Protein AF-A0A1Y3NEY8-F1 (afdb_monomer_lite)

Radius of gyration: 14.05 Å; chains: 1; bounding box: 36×30×35 Å

Sequence (110 aa):
YSNKDRIYEEFDEVLTQYNGLNPKYDKHGCLYNLLGMTGVIPVTYRNVTYNIPIGVWVMYDYPLSPPDFIVMPTENMKIVVGKHVTADGKVVHPYLDTYNSKPQVNIIKI

Structure (mmCIF, N/CA/C/O backbone):
data_AF-A0A1Y3NEY8-F1
#
_entry.id   AF-A0A1Y3NEY8-F1
#
loop_
_atom_site.group_PDB
_atom_site.id
_atom_site.type_symbol
_atom_site.label_atom_id
_atom_site.label_alt_id
_atom_site.label_comp_id
_atom_site.label_asym_id
_atom_site.label_entity_id
_atom_site.label_seq_id
_atom_site.pdbx_PDB_ins_code
_atom_site.Cartn_x
_atom_site.Cartn_y
_atom_site.Cartn_z
_atom_site.occupancy
_atom_site.B_iso_or_equiv
_atom_site.auth_seq_id
_atom_site.auth_comp_id
_atom_site.auth_asym_id
_atom_site.auth_atom_id
_atom_site.pdbx_PDB_model_num
ATOM 1 N N . TYR A 1 1 ? 10.111 1.337 -15.521 1.00 73.38 1 TYR A N 1
ATOM 2 C CA . TYR A 1 1 ? 10.348 0.113 -14.741 1.00 73.38 1 TYR A CA 1
ATOM 3 C C . TYR A 1 1 ? 11.486 -0.660 -15.362 1.00 73.38 1 TYR A C 1
ATOM 5 O O . TYR A 1 1 ? 11.343 -1.112 -16.496 1.00 73.38 1 TYR A O 1
ATOM 13 N N . SER A 1 2 ? 12.609 -0.741 -14.652 1.00 74.19 2 SER A N 1
ATOM 14 C CA . SER A 1 2 ? 13.828 -1.410 -15.123 1.00 74.19 2 SER A CA 1
ATOM 15 C C . SER A 1 2 ? 13.736 -2.935 -15.042 1.00 74.19 2 SER A C 1
ATOM 17 O O . SER A 1 2 ? 14.344 -3.613 -15.859 1.00 74.19 2 SER A O 1
ATOM 19 N N . ASN A 1 3 ? 12.949 -3.475 -14.104 1.00 78.88 3 ASN A N 1
ATOM 20 C CA . ASN A 1 3 ? 12.797 -4.915 -13.897 1.00 78.88 3 ASN A CA 1
ATOM 21 C C . ASN A 1 3 ? 11.313 -5.322 -13.948 1.00 78.88 3 ASN A C 1
ATOM 23 O O . ASN A 1 3 ? 10.662 -5.475 -12.918 1.00 78.88 3 ASN A O 1
ATOM 27 N N . LYS A 1 4 ? 10.750 -5.380 -15.162 1.00 83.56 4 LYS A N 1
ATOM 28 C CA . LYS A 1 4 ? 9.306 -5.584 -15.370 1.00 83.56 4 LYS A CA 1
ATOM 29 C C . LYS A 1 4 ? 8.849 -6.979 -14.954 1.00 83.56 4 LYS A C 1
ATOM 31 O O . LYS A 1 4 ? 7.855 -7.070 -14.248 1.00 83.56 4 LYS A O 1
ATOM 36 N N . ASP A 1 5 ? 9.580 -8.018 -15.350 1.00 84.69 5 ASP A N 1
ATOM 37 C CA . ASP A 1 5 ? 9.195 -9.415 -15.104 1.00 84.69 5 ASP A CA 1
ATOM 38 C C . ASP A 1 5 ? 9.047 -9.689 -13.605 1.00 84.69 5 ASP A C 1
ATOM 40 O O . ASP A 1 5 ? 8.010 -10.168 -13.159 1.00 84.69 5 ASP A O 1
ATOM 44 N N . ARG A 1 6 ? 10.013 -9.219 -12.807 1.00 82.44 6 ARG A N 1
ATOM 45 C CA . ARG A 1 6 ? 9.949 -9.299 -11.345 1.00 82.44 6 ARG A CA 1
ATOM 46 C C . ARG A 1 6 ? 8.737 -8.573 -10.754 1.00 82.44 6 ARG A C 1
ATOM 48 O O . ARG A 1 6 ? 8.109 -9.084 -9.837 1.00 82.44 6 ARG A O 1
ATOM 55 N N . ILE A 1 7 ? 8.412 -7.377 -11.251 1.00 84.62 7 ILE A N 1
ATOM 56 C CA . ILE A 1 7 ? 7.243 -6.625 -10.765 1.00 84.62 7 ILE A CA 1
ATOM 57 C C . ILE A 1 7 ? 5.954 -7.387 -11.078 1.00 84.62 7 ILE A C 1
ATOM 59 O O . ILE A 1 7 ? 5.069 -7.429 -10.231 1.00 84.62 7 ILE A O 1
ATOM 63 N N . TYR A 1 8 ? 5.847 -7.988 -12.266 1.00 86.56 8 TYR A N 1
ATOM 64 C CA . TYR A 1 8 ? 4.681 -8.784 -12.643 1.00 86.56 8 TYR A CA 1
ATOM 65 C C . TYR A 1 8 ? 4.514 -10.017 -11.756 1.00 86.56 8 TYR A C 1
ATOM 67 O O . TYR A 1 8 ? 3.415 -10.230 -11.254 1.00 86.56 8 TYR A O 1
ATOM 75 N N . GLU A 1 9 ? 5.584 -10.779 -11.525 1.00 87.50 9 GLU A N 1
ATOM 76 C CA . GLU A 1 9 ? 5.559 -11.953 -10.643 1.00 87.50 9 GLU A CA 1
ATOM 77 C C . GLU A 1 9 ? 5.145 -11.576 -9.213 1.00 87.50 9 GLU A C 1
ATOM 79 O O . GLU A 1 9 ? 4.233 -12.180 -8.653 1.00 87.50 9 GLU A O 1
ATOM 84 N N . GLU A 1 10 ? 5.748 -10.527 -8.642 1.00 86.56 10 GLU A N 1
ATOM 85 C CA . GLU A 1 10 ? 5.401 -10.080 -7.289 1.00 86.56 10 GLU A CA 1
ATOM 86 C C . GLU A 1 10 ? 3.967 -9.526 -7.205 1.00 86.56 10 GLU A C 1
ATOM 88 O O . GLU A 1 10 ? 3.296 -9.708 -6.192 1.00 86.56 10 GLU A O 1
ATOM 93 N N . PHE A 1 11 ? 3.468 -8.862 -8.252 1.00 88.81 11 PHE A N 1
ATOM 94 C CA . PHE A 1 11 ? 2.083 -8.381 -8.296 1.00 88.81 11 PHE A CA 1
ATOM 95 C C . PHE A 1 11 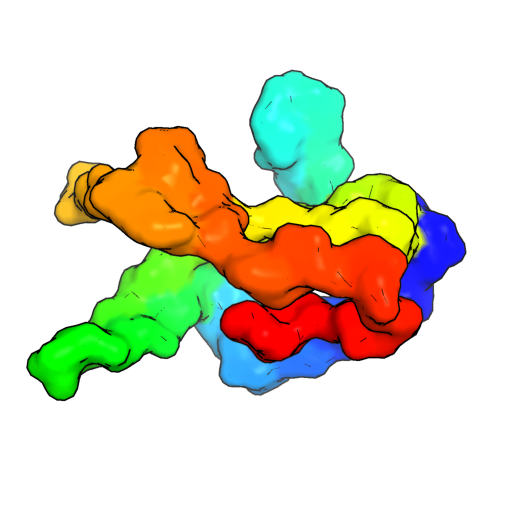? 1.085 -9.529 -8.360 1.00 88.81 11 PHE A C 1
ATOM 97 O O . PHE A 1 11 ? 0.091 -9.501 -7.640 1.00 88.81 11 PHE A O 1
ATOM 104 N N . ASP A 1 12 ? 1.337 -10.519 -9.212 1.00 88.56 12 ASP A N 1
ATOM 105 C CA . ASP A 1 12 ? 0.454 -11.673 -9.375 1.00 88.56 12 ASP A CA 1
ATOM 106 C C . ASP A 1 12 ? 0.339 -12.467 -8.067 1.00 88.56 12 ASP A C 1
ATOM 108 O O . ASP A 1 12 ? -0.761 -12.809 -7.626 1.00 88.56 12 ASP A O 1
ATOM 112 N N . GLU A 1 13 ? 1.462 -12.653 -7.369 1.00 89.12 13 GLU A N 1
ATOM 113 C CA . GLU A 1 13 ? 1.500 -13.326 -6.072 1.00 89.12 13 GLU A CA 1
ATOM 114 C C . GLU A 1 13 ? 0.726 -12.535 -4.994 1.00 89.12 13 GLU A C 1
ATOM 116 O O . GLU A 1 13 ? -0.109 -13.104 -4.284 1.00 89.12 13 GLU A O 1
ATOM 121 N N . VAL A 1 14 ? 0.909 -11.209 -4.916 1.00 87.94 14 VAL A N 1
ATOM 122 C CA . VAL A 1 14 ? 0.173 -10.340 -3.973 1.00 87.94 14 VAL A CA 1
ATOM 123 C C . VAL A 1 14 ? -1.329 -10.338 -4.257 1.00 87.94 14 V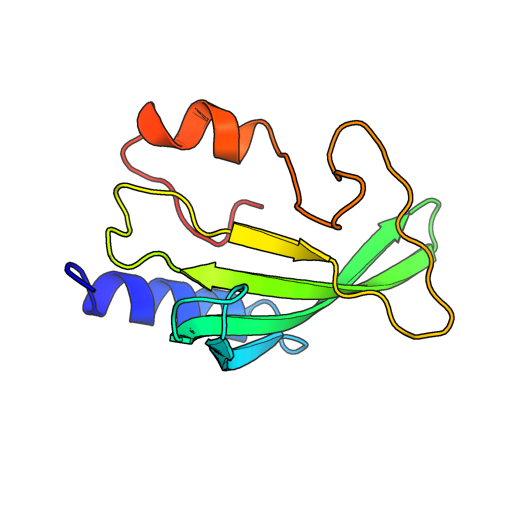AL A C 1
ATOM 125 O O . VAL A 1 14 ? -2.126 -10.447 -3.325 1.00 87.94 14 VAL A O 1
ATOM 128 N N . LEU A 1 15 ? -1.732 -10.214 -5.523 1.00 88.88 15 LEU A N 1
ATOM 129 C CA . LEU A 1 15 ? -3.143 -10.179 -5.917 1.00 88.88 15 LEU A CA 1
ATOM 130 C C . LEU A 1 15 ? -3.831 -11.528 -5.685 1.00 88.88 15 LEU A C 1
ATOM 132 O O . LEU A 1 15 ? -4.997 -11.555 -5.298 1.00 88.88 15 LEU A O 1
ATOM 136 N N . THR A 1 16 ? -3.099 -12.633 -5.842 1.00 89.56 16 THR A N 1
ATOM 137 C CA . THR A 1 16 ? -3.588 -13.982 -5.524 1.00 89.56 16 THR A CA 1
ATOM 138 C C . THR A 1 16 ? -3.771 -14.181 -4.017 1.00 89.56 16 THR A C 1
ATOM 140 O O . THR A 1 16 ? -4.706 -14.856 -3.584 1.00 89.56 16 THR A O 1
ATOM 143 N N . GLN A 1 17 ? -2.901 -13.590 -3.193 1.00 88.94 17 GLN A N 1
ATOM 144 C CA . GLN A 1 17 ? -2.998 -13.681 -1.735 1.00 88.94 17 GLN A CA 1
ATOM 145 C C . GLN A 1 17 ? -4.080 -12.753 -1.159 1.00 88.94 17 GLN A C 1
ATOM 147 O O . GLN A 1 17 ? -4.793 -13.129 -0.225 1.00 88.94 17 GLN A O 1
ATOM 152 N N . TYR A 1 18 ? -4.214 -11.545 -1.708 1.00 88.31 18 TYR A N 1
ATOM 153 C CA . TYR A 1 18 ? -5.131 -10.514 -1.233 1.00 88.31 18 TYR A CA 1
ATOM 154 C C . TYR A 1 18 ? -6.175 -10.163 -2.296 1.00 88.31 18 TYR A C 1
ATOM 156 O O . TYR A 1 18 ? -6.092 -9.131 -2.956 1.00 88.31 18 TYR A O 1
ATOM 164 N N . ASN A 1 19 ? -7.245 -10.960 -2.360 1.00 88.06 19 ASN A N 1
ATOM 165 C CA . ASN A 1 19 ? -8.373 -10.769 -3.290 1.00 88.06 19 ASN A CA 1
ATOM 166 C C . ASN A 1 19 ? -9.087 -9.404 -3.174 1.00 88.06 19 ASN A C 1
ATOM 168 O O . ASN A 1 19 ? -9.884 -9.039 -4.033 1.00 88.06 19 ASN A O 1
ATOM 172 N N . GLY A 1 20 ? -8.865 -8.672 -2.076 1.00 88.69 20 GLY A N 1
ATOM 173 C CA . GLY A 1 20 ? -9.399 -7.325 -1.872 1.00 88.69 20 GLY A CA 1
ATOM 174 C C . GLY A 1 20 ? -8.595 -6.224 -2.566 1.00 88.69 20 GLY A C 1
ATOM 175 O O . GLY A 1 20 ? -9.062 -5.085 -2.603 1.00 88.69 20 GLY A O 1
ATOM 176 N N . LEU A 1 21 ? -7.406 -6.536 -3.090 1.00 91.69 21 LEU A N 1
ATOM 177 C CA . LEU A 1 21 ? -6.547 -5.622 -3.836 1.00 91.69 21 LEU A CA 1
ATOM 178 C C . LEU A 1 21 ? -6.794 -5.761 -5.335 1.00 91.69 21 LEU A C 1
ATOM 180 O O . LEU A 1 21 ? -7.027 -6.847 -5.851 1.00 91.69 21 LEU A O 1
ATOM 184 N N . ASN A 1 22 ? -6.716 -4.639 -6.039 1.00 92.44 22 ASN A N 1
ATOM 185 C CA . ASN A 1 22 ? -6.845 -4.587 -7.486 1.00 92.44 22 ASN A CA 1
ATOM 186 C C . ASN A 1 22 ? -5.670 -3.803 -8.076 1.00 92.44 22 ASN A C 1
ATOM 188 O O . ASN A 1 22 ? -5.283 -2.776 -7.502 1.00 92.44 22 ASN A O 1
ATOM 192 N N . PRO A 1 23 ? -5.108 -4.238 -9.216 1.00 92.62 23 PRO A N 1
ATOM 193 C CA . PRO A 1 23 ? -4.064 -3.489 -9.895 1.00 92.62 23 PRO A CA 1
ATOM 194 C C . PRO A 1 23 ? -4.606 -2.135 -10.360 1.00 92.62 23 PRO A C 1
ATOM 196 O O . PRO A 1 23 ? -5.742 -2.017 -10.823 1.00 92.62 23 PRO A O 1
ATOM 199 N N . LYS A 1 24 ? -3.781 -1.098 -10.245 1.00 91.25 24 LYS A N 1
ATOM 200 C CA . LYS A 1 24 ? -4.135 0.271 -10.610 1.00 91.25 24 LYS A CA 1
ATOM 201 C C . LYS A 1 24 ? -2.940 0.986 -11.228 1.00 91.25 24 LYS A C 1
ATOM 203 O O . LYS A 1 24 ? -1.808 0.826 -10.786 1.00 91.25 24 LYS A O 1
ATOM 208 N N . TYR A 1 25 ? -3.199 1.809 -12.237 1.00 90.31 25 TYR A N 1
ATOM 209 C CA . TYR A 1 25 ? -2.221 2.744 -12.785 1.00 90.31 25 TYR A CA 1
ATOM 210 C C . TYR A 1 25 ? -2.797 4.152 -12.667 1.00 90.31 25 TYR A C 1
ATOM 212 O O . TYR A 1 25 ? -3.745 4.491 -13.373 1.00 90.31 25 TYR A O 1
ATOM 220 N N . ASP A 1 26 ? -2.302 4.935 -11.710 1.00 87.88 26 ASP A N 1
ATOM 221 C CA . ASP A 1 26 ? -2.880 6.238 -11.359 1.00 87.88 26 ASP A CA 1
ATOM 222 C C . ASP A 1 26 ? -1.828 7.146 -10.708 1.00 87.88 26 ASP A C 1
ATOM 224 O O . ASP A 1 26 ? -0.688 6.740 -10.460 1.00 87.88 26 ASP A O 1
ATOM 228 N N . LYS A 1 27 ? -2.200 8.403 -10.471 1.00 84.25 27 LYS A N 1
ATOM 229 C CA . LYS A 1 27 ? -1.337 9.426 -9.891 1.00 84.25 27 LYS A CA 1
ATOM 230 C C . LYS A 1 27 ? -0.937 9.069 -8.465 1.00 84.25 27 LYS A C 1
ATOM 232 O O . LYS A 1 27 ? -1.774 8.951 -7.573 1.00 84.25 27 LYS A O 1
ATOM 237 N N . HIS A 1 28 ? 0.368 9.006 -8.244 1.00 82.81 28 HIS A N 1
ATOM 238 C CA . HIS A 1 28 ? 0.964 9.017 -6.922 1.00 82.81 28 HIS A CA 1
ATOM 239 C C . HIS A 1 28 ? 1.413 10.446 -6.587 1.00 82.81 28 HIS A C 1
ATOM 241 O O . HIS A 1 28 ? 2.369 10.973 -7.164 1.00 82.81 28 HIS A O 1
ATOM 247 N N . GLY A 1 29 ? 0.682 11.106 -5.686 1.00 76.62 29 GLY A N 1
ATOM 248 C CA . GLY A 1 29 ? 0.873 12.528 -5.397 1.00 76.62 29 GLY A CA 1
ATOM 249 C C . GLY A 1 29 ? 0.537 13.415 -6.602 1.00 76.62 29 GLY A C 1
ATOM 250 O O . GLY A 1 29 ? -0.397 13.143 -7.355 1.00 76.62 29 GLY A O 1
ATOM 251 N N . CYS A 1 30 ? 1.295 14.496 -6.794 1.00 67.75 30 CYS A N 1
ATOM 252 C CA . CYS A 1 30 ? 0.980 15.507 -7.811 1.00 67.75 30 CYS A CA 1
ATOM 253 C C . CYS A 1 30 ? 1.670 15.293 -9.168 1.00 67.75 30 CYS A C 1
ATOM 255 O O . CYS A 1 30 ? 1.336 15.995 -10.121 1.00 67.75 30 CYS A O 1
ATOM 257 N N . LEU A 1 31 ? 2.656 14.393 -9.260 1.00 60.69 31 LEU A N 1
ATOM 258 C CA . LEU A 1 31 ? 3.679 14.491 -10.309 1.00 60.69 31 LEU A CA 1
ATOM 259 C C . LEU A 1 31 ? 3.729 13.307 -11.281 1.00 60.69 31 LEU A C 1
ATOM 261 O O . LEU A 1 31 ? 4.034 13.528 -12.451 1.00 60.69 31 LEU A O 1
ATOM 265 N N . TYR A 1 32 ? 3.407 12.079 -10.860 1.00 81.38 32 TYR A N 1
ATOM 266 C CA . TYR A 1 32 ? 3.619 10.900 -11.709 1.00 81.38 32 TYR A CA 1
ATOM 267 C C . TYR A 1 32 ? 2.501 9.868 -11.593 1.00 81.38 32 TYR A C 1
ATOM 269 O O . TYR A 1 32 ? 2.044 9.562 -10.495 1.00 81.38 32 TYR A O 1
ATOM 277 N N . ASN A 1 33 ? 2.111 9.287 -12.731 1.00 88.12 33 ASN A N 1
ATOM 278 C CA . ASN A 1 33 ? 1.323 8.058 -12.746 1.00 88.12 33 ASN A CA 1
ATOM 279 C C . ASN A 1 33 ? 2.260 6.884 -12.472 1.00 88.12 33 ASN A C 1
ATOM 281 O O . ASN A 1 33 ? 3.242 6.708 -13.197 1.00 88.12 33 ASN A O 1
ATOM 285 N N . LEU A 1 34 ? 1.973 6.101 -11.441 1.00 89.69 34 LEU A N 1
ATOM 286 C CA . LEU A 1 34 ? 2.729 4.904 -11.094 1.00 89.69 34 LEU A CA 1
ATOM 287 C C . LEU A 1 34 ? 1.836 3.676 -11.237 1.00 89.69 34 LEU A C 1
ATOM 289 O O . LEU A 1 34 ? 0.614 3.754 -11.147 1.00 89.69 34 LEU A O 1
ATOM 293 N N . LEU A 1 35 ? 2.462 2.532 -11.481 1.00 90.81 35 LEU A N 1
ATOM 294 C CA . LEU A 1 35 ? 1.842 1.230 -11.309 1.00 90.81 35 LEU A CA 1
ATOM 295 C C . LEU A 1 35 ? 1.736 0.937 -9.815 1.00 90.81 35 LEU A C 1
ATOM 297 O O . LEU A 1 35 ? 2.675 1.163 -9.049 1.00 90.81 35 LEU A O 1
ATOM 301 N N . GLY A 1 36 ? 0.590 0.419 -9.415 1.00 91.94 36 GLY A N 1
ATOM 302 C CA . GLY A 1 36 ? 0.292 0.123 -8.035 1.00 91.94 36 GLY A CA 1
ATOM 303 C C . GLY A 1 36 ? -0.857 -0.854 -7.884 1.00 91.94 36 GLY A C 1
ATOM 304 O O . GLY A 1 36 ? -1.367 -1.423 -8.849 1.00 91.94 36 GLY A O 1
ATOM 305 N N . MET A 1 37 ? -1.261 -1.038 -6.640 1.00 92.75 37 MET A N 1
ATOM 306 C CA . MET A 1 37 ? -2.402 -1.842 -6.238 1.00 92.75 37 MET A CA 1
ATOM 307 C C . MET A 1 37 ? -3.203 -1.047 -5.222 1.00 92.75 37 MET A C 1
ATOM 309 O O . MET A 1 37 ? -2.637 -0.409 -4.338 1.00 92.75 37 MET A O 1
ATOM 313 N N . THR A 1 38 ? -4.521 -1.070 -5.335 1.00 93.62 38 THR A N 1
ATOM 314 C CA . THR A 1 38 ? -5.407 -0.403 -4.381 1.00 93.62 38 THR A CA 1
ATOM 315 C C . THR A 1 38 ? -6.539 -1.324 -3.997 1.00 93.62 38 THR A C 1
ATOM 317 O O . THR A 1 38 ? -7.058 -2.056 -4.840 1.00 93.62 38 THR A O 1
ATOM 320 N N . GLY A 1 39 ? -6.965 -1.254 -2.748 1.00 93.50 39 GLY A N 1
ATOM 321 C CA . GLY A 1 39 ? -8.073 -2.057 -2.270 1.00 93.50 39 GLY A CA 1
ATOM 322 C C . GLY A 1 39 ? -8.075 -2.136 -0.762 1.00 93.50 39 GLY A C 1
ATOM 323 O O . GLY A 1 39 ? -7.648 -1.195 -0.100 1.00 93.50 39 GLY A O 1
ATOM 324 N N . VAL A 1 40 ? -8.552 -3.249 -0.218 1.00 92.81 40 VAL A N 1
ATOM 325 C CA . VAL A 1 40 ? -8.632 -3.463 1.230 1.00 92.81 40 VAL A CA 1
ATOM 326 C C . VAL A 1 40 ? -7.842 -4.693 1.652 1.00 92.81 40 VAL A C 1
ATOM 328 O O . VAL A 1 40 ? -7.880 -5.723 0.980 1.00 92.81 40 VAL A O 1
ATOM 331 N N . ILE A 1 41 ? -7.170 -4.592 2.797 1.00 90.50 41 ILE A N 1
ATOM 332 C CA . ILE A 1 41 ? -6.516 -5.722 3.460 1.00 90.50 41 ILE A CA 1
ATOM 333 C C . ILE A 1 41 ? -7.185 -6.012 4.812 1.00 90.50 41 ILE A C 1
ATOM 335 O O . ILE A 1 41 ? -7.510 -5.075 5.550 1.00 90.50 41 ILE A O 1
ATOM 339 N N . PRO A 1 42 ? -7.420 -7.289 5.160 1.00 90.44 42 PRO A N 1
ATOM 340 C CA . PRO A 1 42 ? -7.974 -7.653 6.456 1.00 90.44 42 PRO A CA 1
ATOM 341 C C . PRO A 1 42 ? -6.892 -7.567 7.540 1.00 90.44 42 PRO A C 1
ATOM 343 O O . PRO A 1 42 ? -5.883 -8.267 7.488 1.00 90.44 42 PRO A O 1
ATOM 346 N N . VAL A 1 43 ? -7.118 -6.742 8.560 1.00 87.88 43 VAL A N 1
ATOM 347 C CA . VAL A 1 43 ? -6.222 -6.583 9.712 1.00 87.88 43 VAL A CA 1
ATOM 348 C C . VAL A 1 43 ? -6.982 -6.894 10.993 1.00 87.88 43 VAL A C 1
ATOM 350 O O . VAL A 1 43 ? -8.012 -6.289 11.283 1.00 87.88 43 VAL A O 1
ATOM 353 N N . THR A 1 44 ? -6.472 -7.836 11.786 1.00 89.31 44 THR A N 1
ATOM 354 C CA . THR A 1 44 ? -7.105 -8.222 13.054 1.00 89.31 44 THR A CA 1
ATOM 355 C C . THR A 1 44 ? -6.545 -7.395 14.206 1.00 89.31 44 THR A C 1
ATOM 357 O O . THR A 1 44 ? -5.357 -7.460 14.513 1.00 89.31 44 THR A O 1
ATOM 360 N N . TYR A 1 45 ? -7.412 -6.643 14.882 1.00 85.38 45 TYR A N 1
ATOM 361 C CA . TYR A 1 45 ? -7.085 -5.865 16.072 1.00 85.38 45 TYR A CA 1
ATOM 362 C C . TYR A 1 45 ? -8.101 -6.157 17.177 1.00 85.38 45 TYR A C 1
ATOM 364 O O . TYR A 1 45 ? -9.303 -6.008 16.980 1.00 85.38 45 TYR A O 1
ATOM 372 N N . ARG A 1 46 ? -7.618 -6.581 18.354 1.00 91.06 46 ARG A N 1
ATOM 373 C CA . ARG A 1 46 ? -8.461 -6.940 19.516 1.00 91.06 46 ARG A CA 1
ATOM 374 C C . ARG A 1 46 ? -9.608 -7.908 19.161 1.00 91.06 46 ARG A C 1
ATOM 376 O O . ARG A 1 46 ? -10.750 -7.676 19.540 1.00 91.06 46 ARG A O 1
ATOM 383 N N . ASN A 1 47 ? -9.294 -8.983 18.435 1.00 92.75 47 ASN A N 1
ATOM 384 C CA . ASN A 1 47 ? -10.243 -10.002 17.950 1.00 92.75 47 ASN A CA 1
ATOM 385 C C . ASN A 1 47 ? -11.326 -9.499 16.979 1.00 92.75 47 ASN A C 1
ATOM 387 O O . ASN A 1 47 ? -12.268 -10.231 16.687 1.00 92.75 47 ASN A O 1
ATOM 391 N N . VAL A 1 48 ? -11.187 -8.285 16.446 1.00 92.81 48 VAL A N 1
ATOM 392 C CA . VAL A 1 48 ? -12.049 -7.761 15.385 1.00 92.81 48 VAL A CA 1
ATOM 393 C C . VAL A 1 48 ? -11.216 -7.594 14.122 1.00 92.81 48 VAL A C 1
ATOM 395 O O . VAL A 1 48 ? -10.140 -6.995 14.153 1.00 92.81 48 VAL A O 1
ATOM 398 N N . THR A 1 49 ? -11.699 -8.135 13.008 1.00 91.31 49 THR A N 1
ATOM 399 C CA . THR A 1 49 ? -11.068 -7.955 11.698 1.00 91.31 49 THR A CA 1
ATOM 400 C C . THR A 1 49 ? -11.611 -6.691 11.043 1.00 91.31 49 THR A C 1
ATOM 402 O O . THR A 1 49 ? -12.812 -6.562 10.813 1.00 91.31 49 THR A O 1
ATOM 405 N N . TYR A 1 50 ? -10.715 -5.758 10.743 1.00 89.81 50 TYR A N 1
ATOM 406 C CA . TYR A 1 50 ? -10.999 -4.513 10.045 1.00 89.81 50 TYR A CA 1
ATOM 407 C C . TYR A 1 50 ? -10.468 -4.594 8.619 1.00 89.81 50 TYR A C 1
ATOM 409 O O . TYR A 1 50 ? -9.323 -4.983 8.402 1.00 89.81 50 TYR A O 1
ATOM 417 N N . ASN A 1 51 ? -11.278 -4.178 7.650 1.00 90.62 51 ASN A N 1
ATOM 418 C CA . ASN A 1 51 ? -10.848 -4.067 6.260 1.00 90.62 51 ASN A CA 1
ATOM 419 C C . ASN A 1 51 ? -10.233 -2.684 6.057 1.00 90.62 51 ASN A C 1
ATOM 421 O O . ASN A 1 51 ? -10.956 -1.693 5.935 1.00 90.62 51 ASN A O 1
ATOM 425 N N . ILE A 1 52 ? -8.904 -2.613 6.090 1.00 90.62 52 ILE A N 1
ATOM 426 C CA . ILE A 1 52 ? -8.176 -1.351 5.997 1.00 90.62 52 ILE A CA 1
ATOM 427 C C . ILE A 1 52 ? -7.912 -1.050 4.519 1.00 90.62 52 ILE A C 1
ATOM 429 O O . ILE A 1 52 ? -7.236 -1.841 3.857 1.00 90.62 52 ILE A O 1
ATOM 433 N N . PRO A 1 53 ? -8.431 0.068 3.986 1.00 93.00 53 PRO A N 1
ATOM 434 C CA . PRO A 1 53 ? -8.140 0.487 2.626 1.00 93.00 53 PRO A CA 1
ATOM 435 C C . PRO A 1 53 ? -6.689 0.957 2.498 1.00 93.00 53 PRO A C 1
ATOM 437 O O . PRO A 1 53 ? -6.238 1.838 3.237 1.00 93.00 53 PRO A O 1
ATOM 440 N N . ILE A 1 54 ? -5.967 0.382 1.541 1.00 92.50 54 ILE A N 1
ATOM 441 C CA . ILE A 1 54 ? -4.569 0.698 1.256 1.00 92.50 54 ILE A CA 1
ATOM 442 C C . ILE A 1 54 ? -4.340 0.929 -0.239 1.00 92.50 54 ILE A C 1
ATOM 444 O O . ILE A 1 54 ? -5.032 0.378 -1.099 1.00 92.50 54 ILE A O 1
ATOM 448 N N . GLY A 1 55 ? -3.327 1.734 -0.531 1.00 92.38 55 GLY A N 1
ATOM 449 C CA . GLY A 1 55 ? -2.721 1.898 -1.840 1.00 92.38 55 GLY A CA 1
ATOM 450 C C . 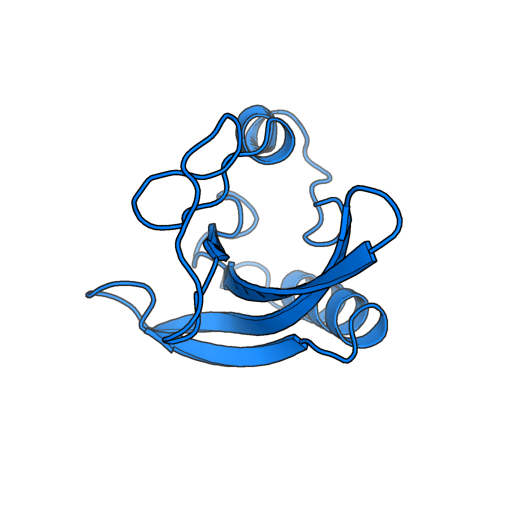GLY A 1 55 ? -1.228 1.602 -1.759 1.00 92.38 55 GLY A C 1
ATOM 451 O O . GLY A 1 55 ? -0.539 2.100 -0.870 1.00 92.38 55 GLY A O 1
ATOM 452 N N . VAL A 1 56 ? -0.739 0.797 -2.691 1.00 91.69 56 VAL A N 1
ATOM 453 C CA . VAL A 1 56 ? 0.667 0.422 -2.836 1.00 91.69 56 VAL A CA 1
ATOM 454 C C . VAL A 1 56 ? 1.144 0.925 -4.187 1.00 91.69 56 VAL A C 1
ATOM 456 O O . VAL A 1 56 ? 0.528 0.603 -5.197 1.00 91.69 56 VAL A O 1
ATOM 459 N N . TRP A 1 57 ? 2.226 1.694 -4.226 1.00 91.12 57 TRP A N 1
ATOM 460 C CA . TRP A 1 57 ? 2.773 2.275 -5.453 1.00 91.12 57 TRP A CA 1
ATOM 461 C C . TRP A 1 57 ? 4.212 1.832 -5.668 1.00 91.12 57 TRP A C 1
ATOM 463 O O . TRP A 1 57 ? 5.045 1.963 -4.776 1.00 91.12 57 TRP A O 1
ATOM 473 N N . VAL A 1 58 ? 4.523 1.341 -6.865 1.00 89.25 58 VAL A N 1
ATOM 474 C CA . VAL A 1 58 ? 5.880 0.927 -7.233 1.00 89.25 58 VAL A CA 1
ATOM 475 C C . VAL A 1 58 ? 6.604 2.077 -7.915 1.00 89.25 58 VAL A C 1
ATOM 477 O O . VAL A 1 58 ? 6.173 2.572 -8.964 1.00 89.25 58 VAL A O 1
ATOM 480 N N . MET A 1 59 ? 7.740 2.462 -7.335 1.00 86.81 59 MET A N 1
ATOM 481 C CA . MET A 1 59 ? 8.616 3.500 -7.874 1.00 86.81 59 MET A CA 1
ATOM 482 C C . MET A 1 59 ? 9.293 3.053 -9.175 1.00 86.81 59 MET A C 1
ATOM 484 O O . MET A 1 59 ? 9.504 1.865 -9.426 1.00 86.81 59 MET A O 1
ATOM 488 N N . TYR A 1 60 ? 9.637 4.008 -10.041 1.00 83.31 60 TYR A N 1
ATOM 489 C CA . TYR A 1 60 ? 10.211 3.718 -11.363 1.00 83.31 60 TYR A CA 1
ATOM 490 C C . TYR A 1 60 ? 11.537 2.950 -11.320 1.00 83.31 60 TYR A C 1
ATOM 492 O O . TYR A 1 60 ? 11.835 2.194 -12.253 1.00 83.31 60 TYR A O 1
ATOM 500 N N . ASP A 1 61 ? 12.303 3.166 -10.256 1.00 82.88 61 ASP A 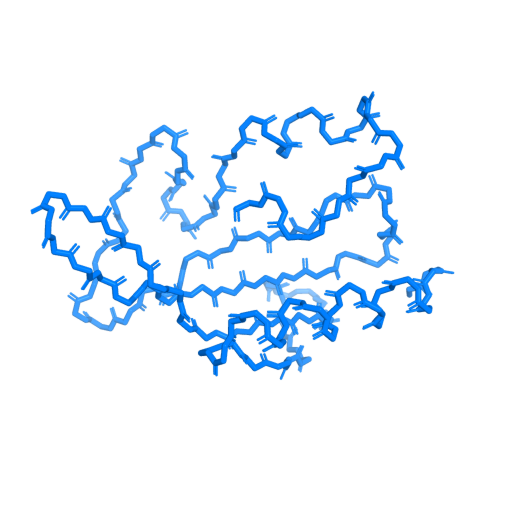N 1
ATOM 501 C CA . ASP A 1 61 ? 13.614 2.602 -9.952 1.00 82.88 61 ASP A CA 1
ATOM 502 C C . ASP A 1 61 ? 13.539 1.312 -9.121 1.00 82.88 61 ASP A C 1
ATOM 504 O O . ASP A 1 61 ? 14.575 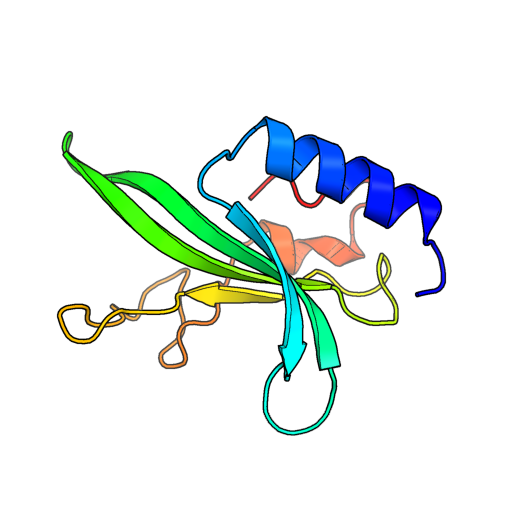0.764 -8.749 1.00 82.88 61 ASP A O 1
ATOM 508 N N . TYR A 1 62 ? 12.340 0.783 -8.866 1.00 80.12 62 TYR A N 1
ATOM 509 C CA . TYR A 1 62 ? 12.170 -0.516 -8.223 1.00 80.12 62 TYR A CA 1
ATOM 510 C C . TYR A 1 62 ? 13.009 -1.607 -8.932 1.00 80.12 62 TYR A C 1
ATOM 512 O O . TYR A 1 62 ? 12.997 -1.677 -10.172 1.00 80.12 62 TYR A O 1
ATOM 520 N N . PRO A 1 63 ? 13.731 -2.475 -8.191 1.00 77.94 63 PRO A N 1
ATOM 521 C CA . PRO A 1 63 ? 13.696 -2.673 -6.737 1.00 77.94 63 PRO A CA 1
ATOM 522 C C . PRO A 1 63 ? 14.701 -1.836 -5.924 1.00 77.94 63 PRO A C 1
ATOM 524 O O . PRO A 1 63 ? 14.934 -2.188 -4.775 1.00 77.94 63 PRO A O 1
ATOM 527 N N . LEU A 1 64 ? 15.320 -0.779 -6.467 1.00 79.06 64 LEU A N 1
ATOM 528 C CA . LEU A 1 64 ? 16.272 0.059 -5.713 1.00 79.06 64 LEU A CA 1
ATOM 529 C C . LEU A 1 64 ? 15.579 0.853 -4.603 1.00 79.06 64 LEU A C 1
ATOM 531 O O . LEU A 1 64 ? 16.063 0.870 -3.476 1.00 79.06 64 LEU A O 1
ATOM 535 N N . SER A 1 65 ? 14.434 1.460 -4.914 1.00 80.81 65 SER A N 1
ATOM 536 C CA . SER A 1 65 ? 13.573 2.093 -3.917 1.00 80.81 65 SER A CA 1
ATOM 537 C C . SER A 1 65 ? 12.421 1.164 -3.529 1.00 80.81 65 SER A C 1
ATOM 539 O O . SER A 1 65 ? 11.902 0.441 -4.391 1.00 80.81 65 SER A O 1
ATOM 541 N N . PRO A 1 66 ? 11.999 1.173 -2.251 1.00 83.44 66 PRO A N 1
ATOM 542 C CA . PRO A 1 66 ? 10.832 0.420 -1.821 1.00 83.44 66 PRO A CA 1
ATOM 543 C C . PRO A 1 66 ? 9.554 0.934 -2.498 1.00 83.44 66 PRO A C 1
ATOM 545 O O . PRO A 1 66 ? 9.490 2.095 -2.915 1.00 83.44 66 PRO A O 1
ATOM 548 N N . PRO A 1 67 ? 8.506 0.098 -2.574 1.00 87.50 67 PRO A N 1
ATOM 549 C CA . PRO A 1 67 ? 7.175 0.592 -2.877 1.00 87.50 67 PRO A CA 1
ATOM 550 C C . PRO A 1 67 ? 6.681 1.513 -1.755 1.00 87.50 67 PRO A C 1
ATOM 552 O O . PRO A 1 67 ? 7.004 1.311 -0.582 1.00 87.50 67 PRO A O 1
ATOM 555 N N . ASP A 1 68 ? 5.849 2.487 -2.110 1.00 88.88 68 ASP A N 1
ATOM 556 C CA . ASP A 1 68 ? 5.175 3.344 -1.140 1.00 88.88 68 ASP A CA 1
ATOM 557 C C . ASP A 1 68 ? 3.819 2.757 -0.756 1.00 88.88 68 ASP A C 1
ATOM 559 O O . ASP A 1 68 ? 2.978 2.476 -1.609 1.00 88.88 68 ASP A O 1
ATOM 563 N N . PHE A 1 69 ? 3.597 2.632 0.550 1.00 89.75 69 PHE A N 1
ATOM 564 C CA . PHE A 1 69 ? 2.361 2.133 1.142 1.00 89.75 69 PHE A CA 1
ATOM 565 C C . PHE A 1 69 ? 1.616 3.294 1.798 1.00 89.75 69 PHE A C 1
ATOM 567 O O . PHE A 1 69 ? 2.169 4.004 2.641 1.00 89.75 69 PHE A O 1
ATOM 574 N N . ILE A 1 70 ? 0.360 3.499 1.412 1.00 90.69 70 ILE A N 1
ATOM 575 C CA . ILE A 1 70 ? -0.484 4.599 1.880 1.00 90.69 70 ILE A CA 1
ATOM 576 C C . ILE A 1 70 ? -1.832 4.039 2.323 1.00 90.69 70 ILE A C 1
ATOM 578 O O . ILE A 1 70 ? -2.493 3.319 1.580 1.00 90.69 70 ILE A O 1
ATOM 582 N N . VAL A 1 71 ? -2.269 4.400 3.524 1.00 91.25 71 VAL A N 1
ATOM 583 C CA . VAL A 1 71 ? -3.629 4.146 4.000 1.00 91.25 71 VAL A CA 1
ATOM 584 C C . VAL A 1 71 ? -4.571 5.148 3.340 1.00 91.25 71 VAL A C 1
ATOM 586 O O . VAL A 1 71 ? -4.340 6.354 3.398 1.00 91.25 71 VAL A O 1
ATOM 589 N N . MET A 1 72 ? -5.647 4.654 2.732 1.00 89.88 72 MET A N 1
ATOM 590 C CA . MET A 1 72 ? -6.626 5.467 2.004 1.00 89.88 72 MET A CA 1
ATOM 591 C C . MET A 1 72 ? -7.958 5.508 2.768 1.00 89.88 72 MET A C 1
ATOM 593 O O . MET A 1 72 ? -8.873 4.763 2.419 1.00 89.88 72 MET A O 1
ATOM 597 N N . PRO A 1 73 ? -8.089 6.318 3.838 1.00 87.56 73 PRO A N 1
ATOM 598 C CA . PRO A 1 73 ? -9.292 6.331 4.666 1.00 87.56 73 PRO A CA 1
ATOM 599 C C . PRO A 1 73 ? -10.539 6.685 3.843 1.00 87.56 73 PRO A C 1
ATOM 601 O O . PRO A 1 73 ? -10.510 7.561 2.982 1.00 87.56 73 PRO A O 1
ATOM 604 N N . THR A 1 74 ? -11.651 6.016 4.143 1.00 88.19 74 THR A N 1
ATOM 605 C CA . THR A 1 74 ? -12.979 6.435 3.665 1.00 88.19 74 THR A CA 1
ATOM 606 C C . THR A 1 74 ? -13.495 7.622 4.487 1.00 88.19 74 THR A C 1
ATOM 608 O O . THR A 1 74 ? -12.918 7.951 5.521 1.00 88.19 74 THR A O 1
ATOM 611 N N . GLU A 1 75 ? -14.603 8.247 4.078 1.00 86.75 75 GLU A N 1
ATOM 612 C CA . GLU A 1 75 ? -15.187 9.418 4.767 1.00 86.75 75 GLU A CA 1
ATOM 613 C C . GLU A 1 75 ? -15.452 9.192 6.267 1.00 86.75 75 GLU A C 1
ATOM 615 O O . GLU A 1 75 ? -15.347 10.116 7.068 1.00 86.75 75 GLU A O 1
ATOM 620 N N . ASN A 1 76 ? -15.734 7.947 6.662 1.00 87.56 76 ASN A N 1
ATOM 621 C CA . ASN A 1 76 ? -16.009 7.569 8.050 1.00 87.56 76 ASN A CA 1
ATOM 622 C C . ASN A 1 76 ? -14.758 7.109 8.823 1.00 87.56 76 ASN A C 1
ATOM 624 O O . ASN A 1 76 ? -14.868 6.636 9.956 1.00 87.56 76 ASN A O 1
ATOM 628 N N . MET A 1 77 ? -13.570 7.191 8.223 1.00 87.25 77 MET A N 1
ATOM 629 C CA . MET A 1 77 ? -12.308 6.760 8.820 1.00 87.25 77 MET A CA 1
ATOM 630 C C . MET A 1 77 ? -11.421 7.956 9.151 1.00 87.25 77 MET A C 1
ATOM 632 O O . MET A 1 77 ? -11.356 8.943 8.425 1.00 87.25 77 MET A O 1
ATOM 636 N N . LYS A 1 78 ? -10.668 7.835 10.245 1.00 86.44 78 LYS A N 1
ATOM 637 C CA . LYS A 1 78 ? -9.636 8.797 10.626 1.00 86.44 78 LYS A CA 1
ATOM 638 C C . LYS A 1 78 ? -8.286 8.098 10.667 1.00 86.44 78 LYS A C 1
ATOM 640 O O . LYS A 1 78 ? -8.165 7.036 11.275 1.00 86.44 78 LYS A O 1
ATOM 645 N N . ILE A 1 79 ? -7.270 8.717 10.069 1.00 85.94 79 ILE A N 1
ATOM 646 C CA . ILE A 1 79 ? -5.887 8.259 10.216 1.00 85.94 79 ILE A CA 1
ATOM 647 C C . ILE A 1 79 ? -5.467 8.479 11.670 1.00 85.94 79 ILE A C 1
ATOM 649 O O . ILE A 1 79 ? -5.493 9.599 12.188 1.00 85.94 79 ILE A O 1
ATOM 653 N N . VAL A 1 80 ? -5.094 7.389 12.334 1.00 84.56 80 VAL A N 1
ATOM 654 C CA . VAL A 1 80 ? -4.506 7.429 13.671 1.00 84.56 80 VAL A CA 1
ATOM 655 C C . VAL A 1 80 ? -2.995 7.429 13.503 1.00 84.56 80 VAL A C 1
ATOM 657 O O . VAL A 1 80 ? -2.402 6.404 13.171 1.00 84.56 80 VAL A O 1
ATOM 660 N N . VAL A 1 81 ? -2.383 8.593 13.720 1.00 86.38 81 VAL A N 1
ATOM 661 C CA . VAL A 1 81 ? -0.925 8.733 13.686 1.00 86.38 81 VAL A CA 1
ATOM 662 C C . VAL A 1 81 ? -0.321 7.896 14.803 1.00 86.38 81 VAL A C 1
ATOM 664 O O . VAL A 1 81 ? -0.759 7.954 15.953 1.00 86.38 81 VAL A O 1
ATOM 667 N N . GLY A 1 82 ? 0.693 7.113 14.463 1.00 81.69 82 GLY A N 1
ATOM 668 C CA . GLY A 1 82 ? 1.350 6.224 15.406 1.00 81.69 82 GLY A CA 1
ATOM 669 C C . GLY A 1 82 ? 2.733 5.827 14.928 1.00 81.69 82 GLY A C 1
ATOM 670 O O . GLY A 1 82 ? 3.280 6.402 13.994 1.00 81.69 82 GLY A O 1
ATOM 671 N N . LYS A 1 83 ? 3.294 4.796 15.561 1.00 81.12 83 LYS A N 1
ATOM 672 C CA . LYS A 1 83 ? 4.651 4.319 15.265 1.00 81.12 83 LYS A CA 1
ATOM 673 C C . LYS A 1 83 ? 4.856 3.920 13.796 1.00 81.12 83 LYS A C 1
ATOM 675 O O . LYS A 1 83 ? 5.974 4.010 13.309 1.00 81.12 83 LYS A O 1
ATOM 680 N N . HIS A 1 84 ? 3.792 3.478 13.122 1.00 83.25 84 HIS A N 1
ATOM 681 C CA . HIS A 1 84 ? 3.876 2.915 11.775 1.00 83.25 84 HIS A CA 1
ATOM 682 C C . HIS A 1 84 ? 3.052 3.662 10.720 1.00 83.25 84 HIS A C 1
ATOM 684 O O . HIS A 1 84 ? 2.946 3.189 9.595 1.00 83.25 84 HIS A O 1
ATOM 690 N N . VAL A 1 85 ? 2.429 4.794 11.061 1.00 85.44 85 VAL A N 1
ATOM 691 C CA . VAL A 1 85 ? 1.594 5.562 10.123 1.00 85.44 85 VAL A CA 1
ATOM 692 C C . VAL A 1 85 ? 1.770 7.051 10.398 1.00 85.44 85 VAL A C 1
ATOM 694 O O . VAL A 1 85 ? 1.604 7.492 11.539 1.00 85.44 85 VAL A O 1
ATOM 697 N N . THR A 1 86 ? 2.106 7.821 9.364 1.00 86.12 86 THR A N 1
ATOM 698 C CA . THR A 1 86 ? 2.229 9.284 9.437 1.00 86.12 86 THR A CA 1
ATOM 699 C C . THR A 1 86 ? 0.869 9.981 9.309 1.00 86.12 86 THR A C 1
ATOM 701 O O . THR A 1 86 ? -0.137 9.358 8.974 1.00 86.12 86 THR A O 1
ATOM 704 N N . ALA A 1 87 ? 0.824 11.295 9.561 1.00 84.88 87 ALA A N 1
ATOM 705 C CA . ALA A 1 87 ? -0.392 12.107 9.410 1.00 84.88 87 ALA A CA 1
ATOM 706 C C . ALA A 1 87 ? -0.987 12.060 7.993 1.00 84.88 87 ALA A C 1
ATOM 708 O O . ALA A 1 87 ? -2.207 12.064 7.849 1.00 84.88 87 ALA A O 1
ATOM 709 N N . ASP A 1 88 ? -0.135 11.921 6.978 1.00 84.00 88 ASP A N 1
ATOM 710 C CA . ASP A 1 88 ? -0.536 11.829 5.570 1.00 84.00 88 ASP A CA 1
ATOM 711 C C . ASP A 1 88 ? -0.961 10.406 5.159 1.00 84.00 88 ASP A C 1
ATOM 713 O O . ASP A 1 88 ? -1.192 10.132 3.984 1.00 84.00 88 ASP A O 1
ATOM 717 N N . GLY A 1 89 ? -1.030 9.469 6.112 1.00 84.69 89 GLY A N 1
ATOM 718 C CA . GLY A 1 89 ? -1.426 8.081 5.870 1.00 84.69 89 GLY A CA 1
ATOM 719 C C . GLY A 1 89 ? -0.310 7.200 5.313 1.00 84.69 89 GLY A C 1
ATOM 720 O O . GLY A 1 89 ? -0.555 6.025 5.043 1.00 84.69 89 GLY A O 1
ATOM 721 N N . LYS A 1 90 ? 0.917 7.716 5.165 1.00 88.31 90 LYS A N 1
ATOM 722 C CA . LYS A 1 90 ? 2.066 6.918 4.723 1.00 88.31 90 LYS A CA 1
ATOM 723 C C . LYS A 1 90 ? 2.438 5.901 5.798 1.00 88.31 90 LYS A C 1
ATOM 725 O O . LYS A 1 90 ? 2.613 6.252 6.967 1.00 88.31 90 LYS A O 1
ATOM 730 N N . VAL A 1 91 ? 2.564 4.643 5.394 1.00 88.06 91 VAL A N 1
ATOM 731 C CA . VAL A 1 91 ? 2.976 3.552 6.274 1.00 88.06 91 VAL A CA 1
ATOM 732 C C . VAL A 1 91 ? 4.495 3.585 6.425 1.00 88.06 91 VAL A C 1
ATOM 734 O O . VAL A 1 91 ? 5.235 3.642 5.445 1.00 88.06 91 VAL A O 1
ATOM 737 N N . VAL A 1 92 ? 4.954 3.546 7.670 1.00 84.38 92 VAL A N 1
ATOM 738 C CA . VAL A 1 92 ? 6.363 3.479 8.059 1.00 84.38 92 VAL A CA 1
ATOM 739 C C . VAL A 1 92 ? 6.567 2.146 8.759 1.00 84.38 92 VAL A C 1
ATOM 741 O O . VAL A 1 92 ? 5.926 1.863 9.767 1.00 84.38 92 VAL A O 1
ATOM 744 N N . HIS A 1 93 ? 7.436 1.296 8.232 1.00 80.75 93 HIS A N 1
ATOM 745 C CA . HIS A 1 93 ? 7.688 -0.016 8.817 1.00 80.75 93 HIS A CA 1
ATOM 746 C C . HIS A 1 93 ? 9.197 -0.279 8.846 1.00 80.75 93 HIS A C 1
ATOM 748 O O . HIS A 1 93 ? 9.852 0.003 7.845 1.00 80.75 93 HIS A O 1
ATOM 754 N N . PRO A 1 94 ? 9.764 -0.886 9.908 1.00 78.50 94 PRO A N 1
ATOM 755 C CA . PRO A 1 94 ? 11.202 -1.188 9.968 1.00 78.50 94 PRO A CA 1
ATOM 756 C C . PRO A 1 94 ? 11.717 -2.027 8.785 1.00 78.50 94 PRO A C 1
ATOM 758 O O . PRO A 1 94 ? 12.900 -2.005 8.443 1.00 78.50 94 PRO A O 1
ATOM 761 N N . TYR A 1 95 ? 10.820 -2.779 8.141 1.00 73.88 95 TYR A N 1
ATOM 762 C CA . TYR A 1 95 ? 11.111 -3.481 6.890 1.00 73.88 95 TYR A CA 1
ATOM 763 C C . TYR A 1 95 ? 11.463 -2.525 5.740 1.00 73.88 95 TYR A C 1
ATOM 765 O O . TYR A 1 95 ? 12.401 -2.793 4.997 1.00 73.88 95 TYR A O 1
ATOM 773 N N . LEU A 1 96 ? 10.750 -1.401 5.626 1.00 74.38 96 LEU A N 1
ATOM 774 C CA . LEU A 1 96 ? 11.035 -0.343 4.657 1.00 74.38 96 LEU A CA 1
ATOM 775 C C . LEU A 1 96 ? 12.335 0.393 5.015 1.00 74.38 96 LEU A C 1
ATOM 777 O O . LEU A 1 96 ? 13.117 0.716 4.128 1.00 74.38 96 LEU A O 1
ATOM 781 N N . ASP A 1 97 ? 12.620 0.576 6.307 1.00 70.69 97 ASP A N 1
ATOM 782 C CA . ASP A 1 97 ? 13.847 1.249 6.764 1.00 70.69 97 ASP A CA 1
ATOM 783 C C . ASP A 1 97 ? 15.114 0.425 6.469 1.00 70.69 97 ASP A C 1
ATOM 785 O O . ASP A 1 97 ? 16.178 0.970 6.184 1.00 70.69 97 ASP A O 1
ATOM 789 N N . THR A 1 98 ? 15.006 -0.907 6.510 1.00 69.50 98 THR A N 1
ATOM 790 C CA . THR A 1 98 ? 16.117 -1.838 6.226 1.00 69.50 98 THR A CA 1
ATOM 791 C C . THR A 1 98 ? 16.154 -2.326 4.776 1.00 69.50 98 THR A C 1
ATOM 793 O O . THR A 1 98 ? 16.960 -3.198 4.439 1.00 69.50 98 THR A O 1
ATOM 796 N N . TYR A 1 99 ? 15.315 -1.750 3.910 1.00 68.88 99 TYR A N 1
ATOM 797 C CA . TYR A 1 99 ? 15.114 -2.179 2.527 1.00 68.88 99 TYR A CA 1
ATOM 798 C C . TYR A 1 99 ? 16.425 -2.191 1.721 1.00 68.88 99 TYR A C 1
ATOM 800 O O . TYR A 1 99 ? 16.757 -3.187 1.085 1.00 68.88 99 TYR A O 1
ATOM 808 N N . ASN A 1 100 ? 17.252 -1.151 1.857 1.00 63.25 100 ASN A N 1
ATOM 809 C CA . ASN A 1 100 ? 18.538 -1.045 1.151 1.00 63.25 100 ASN A CA 1
ATOM 810 C C . ASN A 1 100 ? 19.606 -2.049 1.623 1.00 63.25 100 ASN A C 1
ATOM 812 O O . ASN A 1 100 ? 20.618 -2.239 0.952 1.00 63.25 100 ASN A O 1
ATOM 816 N N . SER A 1 101 ? 19.422 -2.682 2.785 1.00 59.31 101 SER A N 1
ATOM 817 C CA . SER A 1 101 ? 20.414 -3.584 3.384 1.00 59.31 101 SER A CA 1
ATOM 818 C C . SER A 1 101 ? 20.179 -5.061 3.059 1.00 59.31 101 SER A C 1
ATOM 820 O O . SER A 1 101 ? 20.983 -5.902 3.461 1.00 59.31 101 SER A O 1
ATOM 822 N N . LYS A 1 102 ? 19.099 -5.411 2.348 1.00 58.28 102 LYS A N 1
ATOM 823 C CA . LYS A 1 102 ? 18.789 -6.797 1.968 1.00 58.28 102 LYS A CA 1
ATOM 824 C C . LYS A 1 102 ? 18.490 -6.870 0.468 1.00 58.28 102 LYS A C 1
ATOM 826 O O . LYS A 1 102 ? 17.554 -6.237 0.025 1.00 58.28 102 LYS A O 1
ATOM 831 N N . PRO A 1 103 ? 19.199 -7.6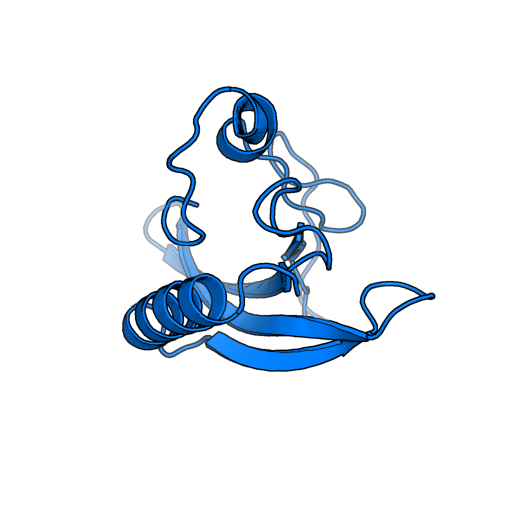80 -0.332 1.00 52.25 103 PRO A N 1
ATOM 832 C CA . PRO A 1 103 ? 18.939 -7.784 -1.773 1.00 52.25 103 PRO A CA 1
ATOM 833 C C . PRO A 1 103 ? 17.692 -8.623 -2.147 1.00 52.25 103 PRO A C 1
ATOM 835 O O . PRO A 1 103 ? 17.377 -8.758 -3.327 1.00 52.25 103 PRO A O 1
ATOM 838 N N . GLN A 1 104 ? 16.968 -9.187 -1.168 1.00 56.28 104 GLN A N 1
ATOM 839 C CA . GLN A 1 104 ? 15.794 -10.063 -1.364 1.00 56.28 104 GLN A CA 1
ATOM 840 C C . GLN A 1 104 ? 14.545 -9.505 -0.663 1.00 56.28 104 GLN A C 1
ATOM 842 O O . GLN A 1 104 ? 14.017 -10.091 0.294 1.00 56.28 104 GLN A O 1
ATOM 847 N N . VAL A 1 105 ? 14.124 -8.320 -1.093 1.00 58.78 105 VAL A N 1
ATOM 848 C CA . VAL A 1 105 ? 12.953 -7.624 -0.552 1.00 58.78 105 VAL A CA 1
ATOM 849 C C . VAL A 1 105 ? 11.797 -7.794 -1.531 1.00 58.78 105 VAL A C 1
ATOM 851 O O . VAL A 1 105 ? 11.918 -7.384 -2.680 1.00 58.78 105 VAL A O 1
ATOM 854 N N . ASN A 1 106 ? 10.718 -8.430 -1.073 1.00 64.50 106 ASN A N 1
ATOM 855 C CA . ASN A 1 106 ? 9.505 -8.676 -1.859 1.00 64.50 106 ASN A CA 1
ATOM 856 C C . ASN A 1 106 ? 8.366 -7.815 -1.307 1.00 64.50 106 ASN A C 1
ATOM 858 O O . ASN A 1 106 ? 8.345 -7.525 -0.102 1.00 64.50 106 ASN A O 1
ATOM 862 N N . ILE A 1 107 ? 7.401 -7.470 -2.158 1.00 63.22 107 ILE A N 1
ATOM 863 C CA . ILE A 1 107 ? 6.205 -6.692 -1.786 1.00 63.22 107 ILE A CA 1
ATOM 864 C C . ILE A 1 107 ? 5.365 -7.405 -0.702 1.00 63.22 107 ILE A C 1
ATOM 866 O O . ILE A 1 107 ? 4.730 -6.744 0.111 1.00 63.22 107 ILE A O 1
ATOM 870 N N . ILE A 1 108 ? 5.430 -8.737 -0.619 1.00 61.16 108 ILE A N 1
ATOM 871 C CA . ILE A 1 108 ? 4.575 -9.583 0.240 1.00 61.16 108 ILE A CA 1
ATOM 872 C C . ILE A 1 108 ? 4.898 -9.519 1.738 1.00 61.16 108 ILE A C 1
ATOM 874 O O . ILE A 1 108 ? 4.058 -9.852 2.566 1.00 61.16 108 ILE A O 1
ATOM 878 N N . LYS A 1 109 ? 6.114 -9.129 2.132 1.00 57.34 109 LYS A N 1
ATOM 879 C CA . LYS A 1 109 ? 6.557 -9.258 3.537 1.00 57.34 109 LYS A CA 1
ATOM 880 C C . LYS A 1 109 ? 6.099 -8.111 4.460 1.00 57.34 109 LYS A C 1
ATOM 882 O O . LYS A 1 109 ? 6.701 -7.939 5.523 1.00 57.34 109 LYS A O 1
ATOM 887 N N . ILE A 1 110 ? 5.105 -7.318 4.058 1.00 51.25 110 ILE A N 1
ATOM 888 C CA . ILE A 1 110 ? 4.546 -6.204 4.848 1.00 51.25 110 ILE A CA 1
ATOM 889 C C . ILE A 1 110 ? 3.184 -6.590 5.409 1.00 51.25 110 ILE A C 1
ATOM 891 O O . ILE A 1 110 ? 2.382 -7.176 4.653 1.00 51.25 110 ILE A O 1
#

pLDDT: mean 83.11, std 10.21, range [51.25, 93.62]

Foldseek 3Di:
DVDVVQVVVLVVVVCVVAVQKDWDFQDDPDDDTFTWIWGWDWDADPNDTDTWTKIWGDDPPPPQAHIWIFTDDDPPDADDDDPQAHNRRTGRDVCNVCSNVDPDDGPPPD

Secondary structure (DSSP, 8-state):
---HHHHHHHHHHHHHH-TTEEEEEEEETTTEEEEEEEEEEEEEETTEEEEEEEEEEE-TTTTSSPPEEEE---TT-----BTTB-TT-BB--HHHHTGGG-S---GGG-